Protein AF-A0A8X6F1S2-F1 (afdb_monomer_lite)

Secondary structure (DSSP, 8-state):
-HHHHHHHHHHHHHHHHHHTSPPHHHH--SSSS----TTT--PPPPEEEEEEEEETTEEEEEE-

Organism: Trichonephila clavata (NCBI:txid2740835)

Radius of gyration: 26.49 Å; chains: 1; bounding box: 44×34×68 Å

Structure (mmCIF, N/CA/C/O backbone):
data_AF-A0A8X6F1S2-F1
#
_entry.id   AF-A0A8X6F1S2-F1
#
loop_
_atom_site.group_PDB
_atom_site.id
_atom_site.type_symbol
_atom_site.label_atom_id
_atom_site.label_alt_id
_atom_site.label_comp_id
_atom_site.label_asym_id
_atom_site.label_entity_id
_atom_site.label_seq_id
_atom_site.pdbx_PDB_ins_code
_atom_site.Cartn_x
_atom_site.Cartn_y
_atom_site.Cartn_z
_atom_site.occupancy
_atom_site.B_iso_or_equiv
_atom_site.auth_seq_id
_atom_site.auth_comp_id
_atom_site.auth_asym_id
_atom_site.auth_atom_id
_atom_site.pdbx_PDB_model_num
ATOM 1 N N . MET A 1 1 ? 28.742 4.584 -48.794 1.00 64.19 1 MET A N 1
ATOM 2 C CA . MET A 1 1 ? 29.463 3.555 -48.003 1.00 64.19 1 MET A CA 1
ATOM 3 C C . MET A 1 1 ? 29.566 3.915 -46.516 1.00 64.19 1 MET A C 1
ATOM 5 O O . MET A 1 1 ? 29.216 3.072 -45.702 1.00 64.19 1 MET A O 1
ATOM 9 N N . ALA A 1 2 ? 29.921 5.154 -46.148 1.00 75.56 2 ALA A N 1
ATOM 10 C CA . ALA A 1 2 ? 30.022 5.591 -44.743 1.00 75.56 2 ALA A CA 1
ATOM 11 C C . ALA A 1 2 ? 28.719 5.459 -43.916 1.00 75.56 2 ALA A C 1
ATOM 13 O O . ALA A 1 2 ? 28.752 4.996 -42.782 1.00 75.56 2 ALA A O 1
ATOM 14 N N . ALA A 1 3 ? 27.556 5.782 -44.495 1.00 79.19 3 ALA A N 1
ATOM 15 C CA . ALA A 1 3 ? 26.267 5.712 -43.790 1.00 79.19 3 ALA A CA 1
ATOM 16 C C . ALA A 1 3 ? 25.886 4.287 -43.335 1.00 79.19 3 ALA A C 1
ATOM 18 O O . ALA A 1 3 ? 25.343 4.096 -42.251 1.00 79.19 3 ALA A O 1
ATOM 19 N N . VAL A 1 4 ? 26.225 3.270 -44.136 1.00 85.50 4 VAL A N 1
ATOM 20 C CA . VAL A 1 4 ? 25.959 1.858 -43.809 1.00 85.50 4 VAL A CA 1
ATOM 21 C C . VAL A 1 4 ? 26.867 1.380 -42.675 1.00 85.50 4 VAL A C 1
ATOM 23 O O . VAL A 1 4 ? 26.438 0.605 -41.824 1.00 85.50 4 VAL A O 1
ATOM 26 N N . GLN A 1 5 ? 28.114 1.855 -42.632 1.00 84.38 5 GLN A N 1
ATOM 27 C CA . GLN A 1 5 ? 29.028 1.561 -41.528 1.00 84.38 5 GLN A CA 1
ATOM 28 C C . GLN A 1 5 ? 28.564 2.218 -40.226 1.00 84.38 5 GLN A C 1
ATOM 30 O O . GLN A 1 5 ? 28.552 1.559 -39.190 1.00 84.38 5 GLN A O 1
ATOM 35 N N . LEU A 1 6 ? 28.105 3.470 -40.287 1.00 89.31 6 LEU A N 1
ATOM 36 C CA . LEU A 1 6 ? 27.600 4.189 -39.118 1.00 89.31 6 LEU A CA 1
ATOM 37 C C . LEU A 1 6 ? 26.345 3.520 -38.537 1.00 89.31 6 LEU A C 1
ATOM 39 O O . LEU A 1 6 ? 26.265 3.305 -37.331 1.00 89.31 6 LEU A O 1
ATOM 43 N N . LEU A 1 7 ? 25.419 3.087 -39.398 1.00 91.25 7 LEU A N 1
ATOM 44 C CA . LEU A 1 7 ? 24.234 2.333 -38.984 1.00 91.25 7 LEU A CA 1
ATOM 45 C C . LEU A 1 7 ? 24.604 1.026 -38.267 1.00 91.25 7 LEU A C 1
ATOM 47 O O . LEU A 1 7 ? 24.028 0.708 -37.231 1.00 91.25 7 LEU A O 1
ATOM 51 N N . ARG A 1 8 ? 25.588 0.281 -38.785 1.00 88.69 8 ARG A N 1
ATOM 52 C CA . ARG A 1 8 ? 26.058 -0.965 -38.155 1.00 88.69 8 ARG A CA 1
ATOM 53 C C . ARG A 1 8 ? 26.642 -0.713 -36.769 1.00 88.69 8 ARG A C 1
ATOM 55 O O . ARG A 1 8 ? 26.331 -1.459 -35.849 1.00 88.69 8 ARG A O 1
ATOM 62 N N . ILE A 1 9 ? 27.436 0.346 -36.611 1.00 91.62 9 ILE A N 1
ATOM 63 C CA . ILE A 1 9 ? 28.009 0.728 -35.313 1.00 91.62 9 ILE A CA 1
ATOM 64 C C . ILE A 1 9 ? 26.897 1.063 -34.319 1.00 91.62 9 ILE A C 1
ATOM 66 O O . IL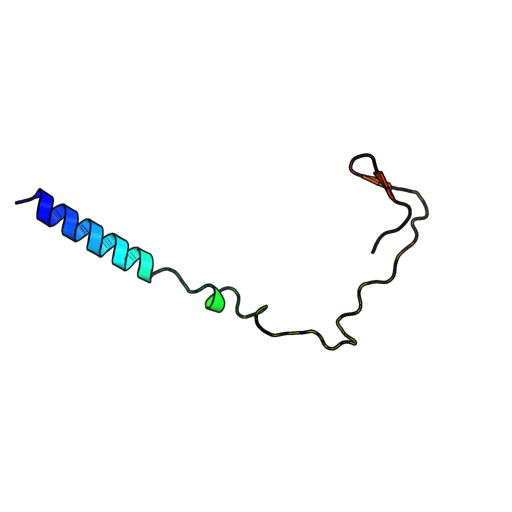E A 1 9 ? 26.921 0.566 -33.198 1.00 91.62 9 ILE A O 1
ATOM 70 N N . VAL A 1 10 ? 25.892 1.838 -34.734 1.00 92.25 10 VAL A N 1
ATOM 71 C CA . VAL A 1 10 ? 24.755 2.197 -33.873 1.00 92.25 10 VAL A CA 1
ATOM 72 C C . VAL A 1 10 ? 23.964 0.958 -33.453 1.00 92.25 10 VAL A C 1
ATOM 74 O O . VAL A 1 10 ? 23.643 0.812 -32.278 1.00 92.25 10 VAL A O 1
ATOM 77 N N . VAL A 1 11 ? 23.694 0.030 -34.373 1.00 91.44 11 VAL A N 1
ATOM 78 C CA . VAL A 1 11 ? 22.972 -1.213 -34.055 1.00 91.44 11 VAL A CA 1
ATOM 79 C C . VAL A 1 11 ? 23.754 -2.075 -33.063 1.00 91.44 11 VAL A C 1
ATOM 81 O O . VAL A 1 11 ? 23.178 -2.549 -32.086 1.00 91.44 11 VAL A O 1
ATOM 84 N N . VAL A 1 12 ? 25.062 -2.244 -33.273 1.00 87.81 12 VAL A N 1
ATOM 85 C C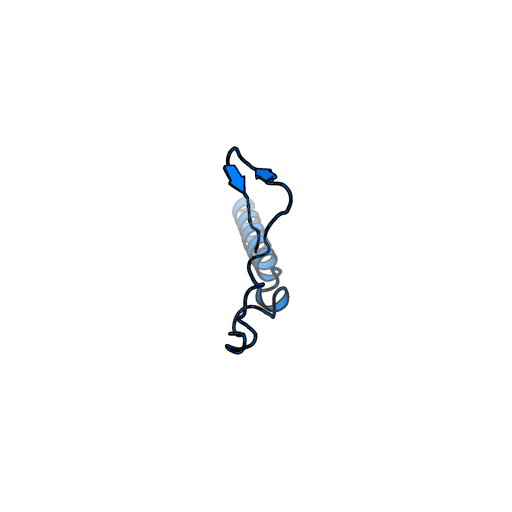A . VAL A 1 12 ? 25.928 -2.995 -32.350 1.00 87.81 12 VAL A CA 1
ATOM 86 C C . VAL A 1 12 ? 25.981 -2.309 -30.985 1.00 87.81 12 VAL A C 1
ATOM 88 O O . VAL A 1 12 ? 25.827 -2.971 -29.963 1.00 87.81 12 VAL A O 1
ATOM 91 N N . PHE A 1 13 ? 26.129 -0.985 -30.958 1.00 86.38 13 PHE A N 1
ATOM 92 C CA . PHE A 1 13 ? 26.161 -0.205 -29.726 1.00 86.38 13 PHE A CA 1
ATOM 93 C C . PHE A 1 13 ? 24.859 -0.339 -28.929 1.00 86.38 13 PHE A C 1
ATOM 95 O O . PHE A 1 13 ? 24.902 -0.618 -27.735 1.00 86.38 13 PHE A O 1
ATOM 102 N N . LEU A 1 14 ? 23.700 -0.225 -29.583 1.00 85.50 14 LEU A N 1
ATOM 103 C CA . LEU A 1 14 ? 22.395 -0.391 -28.936 1.00 85.50 14 LEU A CA 1
ATOM 104 C C . LEU A 1 14 ? 22.167 -1.825 -28.440 1.00 85.50 14 LEU A C 1
ATOM 106 O O . LEU A 1 14 ? 21.570 -2.019 -27.382 1.00 85.50 14 LEU A O 1
ATOM 110 N N . TYR A 1 15 ? 22.660 -2.828 -29.172 1.00 83.38 15 TYR A N 1
ATOM 111 C CA . TYR A 1 15 ? 22.595 -4.224 -28.743 1.00 83.38 15 TYR A CA 1
ATOM 112 C C . TYR A 1 15 ? 23.428 -4.466 -27.478 1.00 83.38 15 TYR A C 1
ATOM 114 O O . TYR A 1 15 ? 22.935 -5.056 -26.517 1.00 83.38 15 TYR A O 1
ATOM 122 N N . VAL A 1 16 ? 24.654 -3.934 -27.441 1.00 82.50 16 VAL A N 1
ATOM 123 C CA . VAL A 1 16 ? 25.530 -3.999 -26.264 1.00 82.50 16 VAL A CA 1
ATOM 124 C C . VAL A 1 16 ? 24.908 -3.253 -25.082 1.00 82.50 16 VAL A C 1
ATOM 126 O O . VAL A 1 16 ? 24.827 -3.806 -23.985 1.00 82.50 16 VAL A O 1
ATOM 129 N N . LEU A 1 17 ? 24.382 -2.044 -25.303 1.00 79.00 17 LEU A N 1
ATOM 130 C CA . LEU A 1 17 ? 23.732 -1.246 -24.260 1.00 79.00 17 LEU A CA 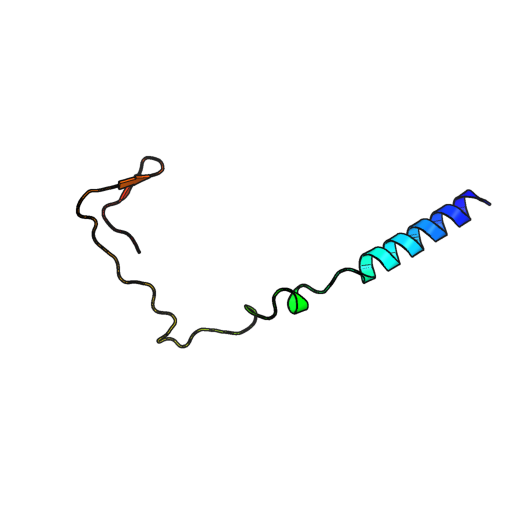1
ATOM 131 C C . LEU A 1 17 ? 22.531 -1.980 -23.646 1.00 79.00 17 LEU A C 1
ATOM 133 O O . LEU A 1 17 ? 22.334 -1.955 -22.435 1.00 79.00 17 LEU A O 1
ATOM 137 N N . ARG A 1 18 ? 21.749 -2.684 -24.472 1.00 73.19 18 ARG A N 1
ATOM 138 C CA . ARG A 1 18 ? 20.623 -3.501 -24.008 1.00 73.19 18 ARG A CA 1
ATOM 139 C C . ARG A 1 18 ? 21.080 -4.713 -23.194 1.00 73.19 18 ARG A C 1
ATOM 141 O O . ARG A 1 18 ? 20.398 -5.078 -22.243 1.00 73.19 18 ARG A O 1
ATOM 148 N N . SER A 1 19 ? 22.213 -5.322 -23.541 1.00 72.06 19 SER A N 1
ATOM 149 C CA . SER A 1 19 ? 22.768 -6.465 -22.798 1.00 72.06 19 SER A CA 1
ATOM 150 C C . SER A 1 19 ? 23.397 -6.101 -21.447 1.00 72.06 19 SER A C 1
ATOM 152 O O . SER A 1 19 ? 23.622 -6.989 -20.635 1.00 72.06 19 SER A O 1
ATOM 154 N N . LEU A 1 20 ? 23.643 -4.813 -21.187 1.00 76.12 20 LEU A N 1
ATOM 155 C CA . LEU A 1 20 ? 24.138 -4.303 -19.900 1.00 76.12 20 LEU A CA 1
ATOM 156 C C . LEU A 1 20 ? 23.029 -4.098 -18.856 1.00 76.12 20 LEU A C 1
ATOM 158 O O . LEU A 1 20 ? 23.325 -3.791 -17.702 1.00 76.12 20 LEU A O 1
ATOM 162 N N . ALA A 1 21 ? 21.758 -4.236 -19.238 1.00 77.81 21 ALA A N 1
ATOM 163 C CA . ALA A 1 21 ? 20.659 -4.113 -18.294 1.00 77.81 21 ALA A CA 1
ATOM 164 C C . ALA A 1 21 ? 20.635 -5.326 -17.354 1.00 77.81 21 ALA A C 1
ATOM 166 O O . ALA A 1 21 ? 20.392 -6.452 -17.791 1.00 77.81 21 ALA A O 1
ATOM 167 N N . LEU A 1 22 ? 20.852 -5.085 -16.059 1.00 81.94 22 LEU A N 1
ATOM 168 C CA . LEU A 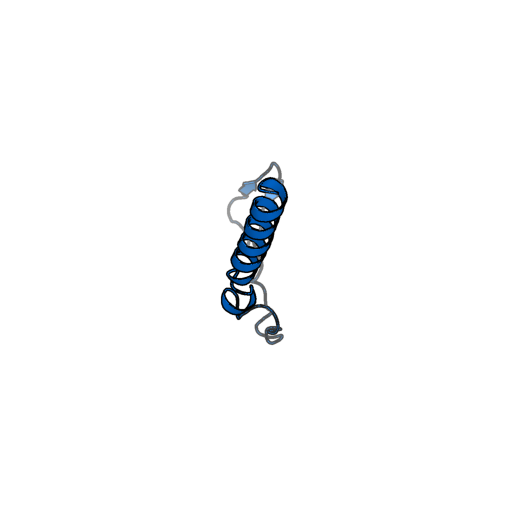1 22 ? 20.700 -6.117 -15.037 1.00 81.94 22 LEU A CA 1
ATOM 169 C C . LEU A 1 22 ? 19.247 -6.616 -15.019 1.00 81.94 22 LEU A C 1
ATOM 171 O O . LEU A 1 22 ? 18.311 -5.804 -15.052 1.00 81.94 22 LEU A O 1
ATOM 175 N N . PRO A 1 23 ? 19.017 -7.937 -14.967 1.00 82.12 23 PRO A N 1
ATOM 176 C CA . PRO A 1 23 ? 17.670 -8.470 -14.898 1.00 82.12 23 PRO A CA 1
ATOM 177 C C . PRO A 1 23 ? 17.010 -8.059 -13.577 1.00 82.12 23 PRO A C 1
ATOM 179 O O . PRO A 1 23 ? 17.625 -8.074 -12.513 1.00 82.12 23 PRO A O 1
ATOM 182 N N . LYS A 1 24 ? 15.709 -7.744 -13.624 1.00 78.19 24 LYS A N 1
ATOM 183 C CA . LYS A 1 24 ? 14.934 -7.313 -12.444 1.00 78.19 24 LYS A CA 1
ATOM 184 C C . LYS A 1 24 ? 15.060 -8.281 -11.258 1.00 78.19 24 LYS A C 1
ATOM 186 O O . LYS A 1 24 ? 15.007 -7.839 -10.124 1.00 78.19 24 LYS A O 1
ATOM 191 N N . SER A 1 25 ? 15.230 -9.579 -11.507 1.00 81.12 25 SER A N 1
ATOM 192 C CA . SER A 1 25 ? 15.421 -10.594 -10.461 1.00 81.12 25 SER A CA 1
ATOM 193 C C . SER A 1 25 ? 16.717 -10.443 -9.667 1.00 81.12 25 SER A C 1
ATOM 195 O O . SER A 1 25 ? 16.746 -10.851 -8.516 1.00 81.12 25 SER A O 1
ATOM 197 N N . GLU A 1 26 ? 17.773 -9.872 -10.250 1.00 82.75 26 GLU A N 1
ATOM 198 C CA . GLU A 1 26 ? 19.019 -9.597 -9.520 1.00 82.75 26 GLU A CA 1
ATOM 199 C C . GLU A 1 26 ? 18.879 -8.380 -8.600 1.00 82.75 26 GLU A C 1
ATOM 201 O O . GLU A 1 26 ? 19.493 -8.330 -7.540 1.00 82.75 26 GLU A O 1
ATOM 206 N N . LEU A 1 27 ? 18.038 -7.415 -8.980 1.00 84.62 27 LEU A N 1
ATOM 207 C CA . LEU A 1 27 ? 17.772 -6.214 -8.181 1.00 84.62 27 LEU A CA 1
ATOM 208 C C . LEU A 1 27 ? 16.663 -6.428 -7.142 1.00 84.62 27 LEU A C 1
ATOM 210 O O . LEU A 1 27 ? 16.674 -5.821 -6.076 1.00 84.62 27 LEU A O 1
ATOM 214 N N . PHE A 1 28 ? 15.699 -7.286 -7.464 1.00 82.19 28 PHE A N 1
ATOM 215 C CA . PHE A 1 28 ? 14.535 -7.599 -6.644 1.00 82.19 28 PHE A CA 1
ATOM 216 C C . PHE A 1 28 ? 14.414 -9.125 -6.536 1.00 82.19 28 PHE A C 1
ATOM 218 O O . PHE A 1 28 ? 13.577 -9.727 -7.218 1.00 82.19 28 PHE A O 1
ATOM 225 N N . PRO A 1 29 ? 15.273 -9.765 -5.720 1.00 73.25 29 PRO A N 1
ATOM 226 C CA . PRO A 1 29 ? 15.277 -11.220 -5.560 1.00 73.25 29 PRO A CA 1
ATOM 227 C C . PRO A 1 29 ? 14.037 -11.737 -4.812 1.00 73.25 29 PRO A C 1
ATOM 229 O O . PRO A 1 29 ? 13.757 -12.932 -4.839 1.00 73.25 29 PRO A O 1
ATOM 232 N N . PHE A 1 30 ? 13.274 -10.841 -4.180 1.00 74.94 30 PHE A N 1
ATOM 233 C CA . PHE A 1 30 ? 12.080 -11.145 -3.393 1.00 74.94 30 PHE A CA 1
ATOM 234 C C . PHE A 1 30 ? 10.791 -10.729 -4.125 1.00 74.94 30 PHE A C 1
ATOM 236 O O . PHE A 1 30 ? 10.810 -9.879 -5.016 1.00 74.94 30 PHE A O 1
ATOM 243 N N . GLY A 1 31 ? 9.655 -11.322 -3.742 1.00 66.69 31 GLY A N 1
ATOM 244 C CA . GLY A 1 31 ? 8.327 -10.959 -4.261 1.00 66.69 31 GLY A CA 1
ATOM 245 C C . GLY A 1 31 ? 7.808 -11.800 -5.432 1.00 66.69 31 GLY A C 1
ATOM 246 O O . GLY A 1 31 ? 6.790 -11.443 -6.019 1.00 66.69 31 GLY A O 1
ATOM 247 N N . ARG A 1 32 ? 8.484 -12.901 -5.794 1.00 65.31 32 ARG A N 1
ATOM 248 C CA . ARG A 1 32 ? 7.939 -13.891 -6.746 1.00 65.31 32 ARG A CA 1
ATOM 249 C C . ARG A 1 32 ? 7.255 -15.063 -6.060 1.00 65.31 32 ARG A C 1
ATOM 251 O O . ARG A 1 32 ? 6.262 -15.543 -6.584 1.00 65.31 32 ARG A O 1
ATOM 258 N N . GLU A 1 33 ? 7.743 -15.479 -4.898 1.00 69.19 33 GLU A N 1
ATOM 259 C CA . GLU A 1 33 ? 7.190 -16.609 -4.154 1.00 69.19 33 GLU A CA 1
ATOM 260 C C . GLU A 1 33 ? 7.443 -16.400 -2.665 1.00 69.19 33 GLU A C 1
ATOM 262 O O . GLU A 1 33 ? 8.475 -16.781 -2.124 1.00 69.19 33 GLU A O 1
ATOM 267 N N . GLN A 1 34 ? 6.505 -15.736 -2.007 1.00 61.31 34 GLN A N 1
ATOM 268 C CA . GLN A 1 34 ? 6.298 -15.911 -0.579 1.00 61.31 34 GLN A CA 1
ATOM 269 C C . GLN A 1 34 ? 4.859 -15.506 -0.316 1.00 61.31 34 GLN A C 1
ATOM 271 O O . GLN A 1 34 ? 4.556 -14.363 0.011 1.00 61.31 34 GLN A O 1
ATOM 276 N N . PHE A 1 35 ? 3.952 -16.455 -0.553 1.00 67.44 35 PHE A N 1
ATOM 277 C CA . PHE A 1 35 ? 2.719 -16.445 0.212 1.00 67.44 35 PHE A CA 1
ATOM 278 C C . PHE A 1 35 ? 3.173 -16.524 1.663 1.00 67.44 35 PHE A C 1
ATOM 280 O O . PHE A 1 35 ? 3.862 -17.475 2.046 1.00 67.44 35 PHE A O 1
ATOM 287 N N . LEU A 1 36 ? 2.905 -15.462 2.414 1.00 67.75 36 LEU A N 1
ATOM 288 C CA . LEU A 1 36 ? 3.059 -15.495 3.854 1.00 67.75 36 LEU A CA 1
ATOM 289 C C . LEU A 1 36 ? 2.249 -16.690 4.374 1.00 67.75 36 LEU A C 1
ATOM 291 O O . LEU A 1 36 ? 1.266 -17.106 3.748 1.00 67.75 36 LEU A O 1
ATOM 295 N N . SER A 1 37 ? 2.696 -17.291 5.476 1.00 74.19 37 SER A N 1
ATOM 296 C CA . SER A 1 37 ? 1.847 -18.257 6.171 1.00 74.19 37 SER A CA 1
ATOM 297 C C . SER A 1 37 ? 0.497 -17.584 6.465 1.00 74.19 37 SER A C 1
ATOM 299 O O . SER A 1 37 ? 0.439 -16.358 6.575 1.00 74.19 37 SER A O 1
ATOM 301 N N . ALA A 1 38 ? -0.606 -18.332 6.544 1.00 70.44 38 ALA A N 1
ATOM 302 C CA . ALA A 1 38 ? -1.915 -17.712 6.797 1.00 70.44 38 ALA A CA 1
ATOM 303 C C . ALA A 1 38 ? -1.921 -16.915 8.120 1.00 70.44 38 ALA A C 1
ATOM 305 O O . ALA A 1 38 ? -2.698 -15.983 8.297 1.00 70.44 38 ALA A O 1
ATOM 306 N N . GLU A 1 39 ? -1.022 -17.282 9.030 1.00 71.00 39 GLU A N 1
ATOM 307 C CA . GLU A 1 39 ? -0.736 -16.634 10.300 1.00 71.00 39 GLU A CA 1
ATOM 308 C C . GLU A 1 39 ? 0.024 -15.304 10.153 1.00 71.00 39 GLU A C 1
ATOM 310 O O . GLU A 1 39 ? -0.147 -14.412 10.981 1.00 71.00 39 GLU A O 1
ATOM 315 N N . ASP A 1 40 ? 0.834 -15.155 9.105 1.00 71.31 40 ASP A N 1
ATOM 316 C CA . ASP A 1 40 ? 1.591 -13.938 8.787 1.00 71.31 40 ASP A CA 1
ATOM 317 C C . ASP A 1 40 ? 0.854 -13.030 7.780 1.00 71.31 40 ASP A C 1
ATOM 319 O O . ASP A 1 40 ? 1.223 -11.868 7.614 1.00 71.31 40 ASP A O 1
ATOM 323 N N . ASP A 1 41 ? -0.209 -13.524 7.134 1.00 69.12 41 ASP A N 1
ATOM 324 C CA . ASP A 1 41 ? -1.147 -12.746 6.301 1.00 69.12 41 ASP A CA 1
ATOM 325 C C . ASP A 1 41 ? -2.237 -12.057 7.148 1.00 69.12 41 ASP A C 1
ATOM 327 O O . ASP A 1 41 ? -3.386 -11.871 6.741 1.00 69.12 41 ASP A O 1
ATOM 331 N N . ILE A 1 42 ? -1.896 -11.701 8.386 1.00 73.38 42 ILE A N 1
ATOM 332 C CA . ILE A 1 42 ? -2.796 -10.993 9.291 1.00 73.38 42 ILE A CA 1
ATOM 333 C C . ILE A 1 42 ? -2.484 -9.503 9.188 1.00 73.38 42 ILE A C 1
ATOM 335 O O . ILE A 1 42 ? -1.434 -9.024 9.614 1.00 73.38 42 ILE A O 1
ATOM 339 N N . SER A 1 43 ? -3.425 -8.755 8.615 1.00 73.44 43 SER A N 1
ATOM 340 C CA . SER A 1 43 ? -3.395 -7.292 8.655 1.00 73.44 43 SER A CA 1
ATOM 341 C C . SER A 1 43 ? -3.508 -6.791 10.096 1.00 73.44 43 SER A C 1
ATOM 343 O O . SER A 1 43 ? -4.125 -7.437 10.946 1.00 73.44 43 SER A O 1
ATOM 345 N N . SER A 1 44 ? -2.950 -5.611 10.364 1.00 80.75 44 SER A N 1
ATOM 346 C CA . SER A 1 44 ? -3.165 -4.910 11.630 1.00 80.75 44 SER A CA 1
ATOM 347 C C . SER A 1 44 ? -4.665 -4.802 11.949 1.00 80.75 44 SER A C 1
ATOM 349 O O . SER A 1 44 ? -5.476 -4.589 11.040 1.00 80.75 44 SER A O 1
ATOM 351 N N . PRO A 1 45 ? -5.063 -4.952 13.226 1.00 84.38 45 PRO A N 1
ATOM 352 C CA . PRO A 1 45 ? -6.448 -4.754 13.619 1.00 84.38 45 PRO A CA 1
ATOM 353 C C . PRO A 1 45 ? -6.847 -3.289 13.430 1.00 84.38 45 PRO A C 1
ATOM 355 O O . PRO A 1 45 ? -6.030 -2.384 13.585 1.00 84.38 45 PRO A O 1
ATOM 358 N N . GLU A 1 46 ? -8.130 -3.064 13.160 1.00 91.19 46 GLU A N 1
ATOM 359 C CA . GLU A 1 46 ? -8.693 -1.721 13.057 1.00 91.19 46 GLU A CA 1
ATOM 360 C C . GLU A 1 46 ? -8.492 -0.940 14.365 1.00 91.19 46 GLU A C 1
ATOM 362 O O . GLU A 1 46 ? -8.895 -1.383 15.446 1.00 91.19 46 GLU A O 1
ATOM 367 N N . VAL A 1 47 ? -7.879 0.240 14.269 1.00 92.50 47 VAL A N 1
ATOM 368 C CA . VAL A 1 47 ? -7.619 1.125 15.405 1.00 92.50 47 VAL A CA 1
ATOM 369 C C . VAL A 1 47 ? -8.615 2.287 15.385 1.00 92.50 47 VAL A C 1
ATOM 371 O O . VAL A 1 47 ? -8.617 3.081 14.436 1.00 92.50 47 VAL A O 1
ATOM 374 N N . PRO A 1 48 ? -9.456 2.442 16.424 1.00 95.38 48 PRO A N 1
ATOM 375 C CA . PRO A 1 48 ? -10.359 3.577 16.527 1.00 95.38 48 PRO A CA 1
ATOM 376 C C . PRO A 1 48 ? -9.600 4.866 16.849 1.00 95.38 48 PRO A C 1
ATOM 378 O O . PRO A 1 48 ? -8.727 4.903 17.718 1.00 95.38 48 PRO A O 1
ATOM 381 N N . LEU A 1 49 ? -9.967 5.949 16.168 1.00 95.62 49 LEU A N 1
ATOM 382 C CA . LEU A 1 49 ? -9.399 7.273 16.389 1.00 95.62 49 LEU A CA 1
ATOM 383 C C . LEU A 1 49 ? -10.196 8.029 17.456 1.00 95.62 49 LEU A C 1
ATOM 385 O O . LEU A 1 49 ? -11.413 8.179 17.352 1.00 95.62 49 LEU A O 1
ATOM 389 N N . THR A 1 50 ? -9.500 8.583 18.451 1.00 96.50 50 THR A N 1
ATOM 390 C CA . THR A 1 50 ? -10.115 9.449 19.475 1.00 96.50 50 THR A CA 1
ATOM 391 C C . THR A 1 50 ? -10.672 10.741 18.875 1.00 96.50 50 THR A C 1
ATOM 393 O O . THR A 1 50 ? -11.675 11.273 19.346 1.00 96.50 50 THR A O 1
ATOM 396 N N . VAL A 1 51 ? -10.018 11.253 17.831 1.00 96.19 51 VAL A N 1
ATOM 397 C CA . VAL A 1 51 ? -10.428 12.444 17.085 1.00 96.19 51 VAL A CA 1
ATOM 398 C C . VAL A 1 51 ? -10.464 12.073 15.602 1.00 96.19 51 VAL A C 1
ATOM 400 O O . VAL A 1 51 ? -9.445 11.595 15.098 1.00 96.19 51 VAL A O 1
ATOM 403 N N . PRO A 1 52 ? -11.594 12.268 14.895 1.00 96.06 52 PRO A N 1
ATOM 404 C CA . PRO A 1 52 ? -11.675 11.975 13.469 1.00 96.06 52 PRO A CA 1
ATOM 405 C C . PRO A 1 52 ? -10.663 12.782 12.652 1.00 96.06 52 PRO A C 1
ATOM 407 O O . PRO A 1 52 ? -10.411 13.954 12.940 1.00 96.06 52 PRO A O 1
ATOM 410 N N . ILE A 1 53 ? -10.112 12.164 11.609 1.00 96.38 53 ILE A N 1
ATOM 411 C CA . ILE A 1 53 ? -9.177 12.813 10.682 1.00 96.38 53 ILE A CA 1
ATOM 412 C C . ILE A 1 53 ? -9.892 13.037 9.351 1.00 96.38 53 ILE A C 1
ATOM 414 O O . ILE A 1 53 ? -10.593 12.153 8.863 1.00 96.38 53 ILE A O 1
ATOM 418 N N . VAL A 1 54 ? -9.701 14.208 8.743 1.00 96.25 54 VAL A N 1
ATOM 419 C CA . VAL A 1 54 ? -10.218 14.505 7.402 1.00 96.25 54 VAL A CA 1
ATOM 420 C C . VAL A 1 54 ? -9.088 14.395 6.387 1.00 96.25 54 VAL A C 1
ATOM 422 O O . VAL A 1 54 ? -8.084 15.100 6.490 1.00 96.25 54 VAL A O 1
ATOM 425 N N . PHE A 1 55 ? -9.260 13.534 5.386 1.00 94.88 55 PHE A N 1
ATOM 426 C CA . PHE A 1 55 ? -8.287 13.333 4.315 1.00 94.88 55 PHE A CA 1
ATOM 427 C C . PHE A 1 55 ? -9.007 13.212 2.968 1.00 94.88 55 PHE A C 1
ATOM 429 O O . PHE A 1 55 ? -9.984 12.481 2.837 1.00 94.88 55 PHE A O 1
ATOM 436 N N . TYR A 1 56 ? -8.579 13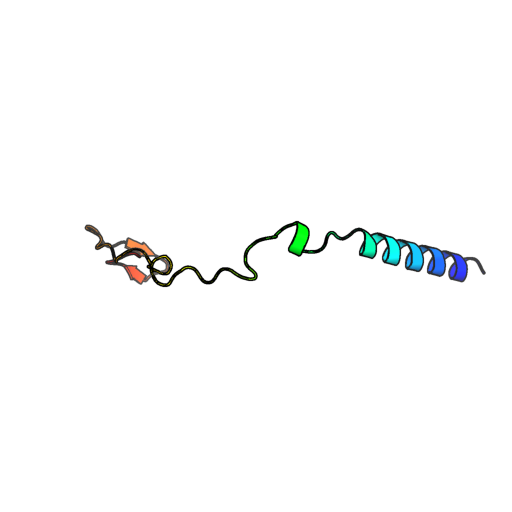.997 1.974 1.00 95.19 56 TYR A N 1
ATOM 437 C CA . TYR A 1 56 ? -9.259 14.126 0.673 1.00 95.19 56 TYR A CA 1
ATOM 438 C C . TYR A 1 56 ? -10.783 14.359 0.759 1.00 95.19 56 TYR A C 1
ATOM 440 O O . TYR A 1 56 ? -11.546 13.866 -0.066 1.00 95.19 56 TYR A O 1
ATOM 448 N N . GLY A 1 57 ? -11.234 15.120 1.762 1.00 94.94 57 GLY A N 1
ATOM 449 C CA . GLY A 1 57 ? -12.654 15.431 1.961 1.00 94.94 57 GLY A CA 1
ATOM 450 C C . GLY A 1 57 ? -13.481 14.309 2.597 1.00 94.94 57 GLY A C 1
ATOM 451 O O . GLY A 1 57 ? -14.674 14.503 2.807 1.00 94.94 57 GLY A O 1
ATOM 452 N N . ASN A 1 58 ? -12.866 13.177 2.947 1.00 94.44 58 ASN A N 1
ATOM 453 C CA . ASN A 1 58 ? -13.513 12.096 3.684 1.00 94.44 58 ASN A CA 1
ATOM 454 C C . ASN A 1 58 ? -13.139 12.167 5.167 1.00 94.44 58 ASN A C 1
ATOM 456 O O . ASN A 1 58 ? -11.986 12.440 5.506 1.00 94.44 58 ASN A O 1
ATOM 460 N N . GLU A 1 59 ? -14.109 11.907 6.042 1.00 96.75 59 GLU A N 1
ATOM 461 C CA . GLU A 1 59 ? -13.888 11.782 7.482 1.00 96.75 59 GLU A CA 1
ATOM 462 C C . GLU A 1 59 ? -13.613 10.318 7.840 1.00 96.75 59 GLU A C 1
ATOM 464 O O . GLU A 1 59 ? -14.432 9.436 7.579 1.00 96.75 59 GLU A O 1
ATOM 469 N N . T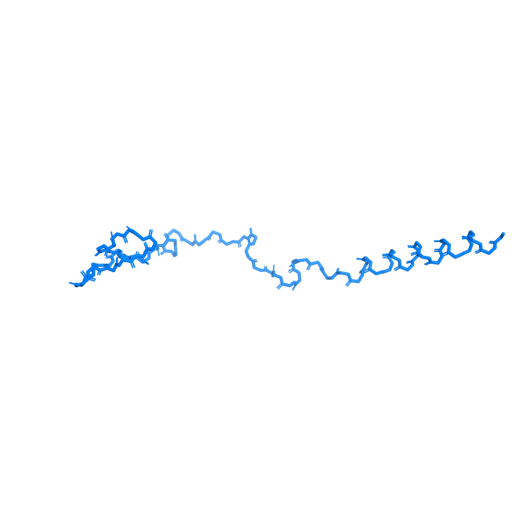YR A 1 60 ? -12.471 10.074 8.473 1.00 96.38 60 TYR A N 1
ATOM 470 C CA . TYR A 1 60 ? -12.046 8.764 8.943 1.00 96.38 60 TYR A CA 1
ATOM 471 C C . TYR A 1 60 ? -12.155 8.711 10.460 1.00 96.38 60 TYR A C 1
ATOM 473 O O . TYR A 1 60 ? -11.637 9.576 11.171 1.00 96.38 60 TYR A O 1
ATOM 481 N N . ARG A 1 61 ? -12.828 7.673 10.956 1.00 96.62 61 ARG A N 1
ATOM 482 C CA . ARG A 1 61 ? -12.958 7.380 12.392 1.00 96.62 61 ARG A CA 1
ATOM 483 C C . ARG A 1 61 ? -12.066 6.226 12.835 1.00 96.62 61 ARG A C 1
ATOM 485 O O . ARG A 1 61 ? -11.895 6.026 14.034 1.00 96.62 61 ARG A O 1
ATOM 492 N N . THR A 1 62 ? -11.506 5.490 11.884 1.00 94.62 62 THR A N 1
ATOM 493 C CA . THR A 1 62 ? -10.681 4.309 12.113 1.00 94.62 62 THR A CA 1
ATOM 494 C C . THR A 1 62 ? -9.553 4.239 11.085 1.00 94.62 62 THR A C 1
ATOM 496 O O . THR A 1 62 ? -9.635 4.859 10.018 1.00 94.62 62 THR A O 1
ATOM 499 N N . ILE A 1 63 ? -8.479 3.534 11.440 1.00 89.88 63 ILE A N 1
ATOM 500 C CA . ILE A 1 63 ? -7.323 3.242 10.579 1.00 89.88 63 ILE A CA 1
ATOM 501 C C . ILE A 1 63 ? -6.975 1.753 10.676 1.00 89.88 63 ILE A C 1
ATOM 503 O O . ILE A 1 63 ? -7.301 1.116 11.677 1.00 89.88 63 ILE A O 1
ATOM 507 N N . TYR A 1 64 ? -6.310 1.228 9.651 1.00 86.75 64 TYR A N 1
ATOM 508 C CA . TYR A 1 64 ? -5.742 -0.122 9.619 1.00 86.75 64 TYR A CA 1
ATOM 509 C C . TYR A 1 64 ? -4.218 -0.019 9.597 1.00 86.75 64 TYR A C 1
ATOM 511 O O . TYR A 1 64 ? -3.713 0.901 8.910 1.00 86.75 64 TYR A O 1
#

pLDDT: mean 83.13, std 10.17, range [61.31, 96.75]

Sequence (64 aa):
MAAVQLLRIVVVFLYVLRSLALPKSELFPFGREQFLSAEDDISSPEVPLTVPIVFYGNEYRTIY

Foldseek 3Di:
DVVVVVVVVVVVVVVVVVVPDDDVCVVDVDDPDDPDDPVRPDDDDKDADPDWDADPNDTDRIDD